Protein AF-A0A8J3BI71-F1 (afdb_monomer)

Organism: NCBI:txid53372

Nearest PDB structures (foldseek):
  8a3k-assembly1_UNK  TM=5.918E-01  e=2.196E-01  synthetic construct
  5vju-assembly1_A  TM=5.618E-01  e=2.127E+00  synthetic construct
  7jic-assembly1_B  TM=3.937E-01  e=1.730E+00  Homo sapiens

Secondary structure (DSSP, 8-state):
-HHHHHHHHHHHHHHHHHHHHHHHHHHHHHHGGGGSSSSPP---HHHHHHHHHHHHHHHHHHHHHHHHGGGTTT-HHHHHHHHHHHHHHHHHHHHHHHHH----HHHHHHHHHHHHHHHHHHHHHHHHHHHHHHSPPP--PPPPP-

pLDDT: mean 91.84, std 11.17, range [45.59, 98.69]

Mean predicted aligned error: 6.03 Å

Sequence (146 aa):
MGDRAGRRGLQVLVAVLACVPVGTGLLDVLGGVAVLPGPPPSTSPDLESNYRFFATVWCGVGLTLAWTVPRVERAGAVLRAIGGAIFVGGLVRLLAAALHGLPHPIFVTAAAVELAAPPLVVWWQAQVARATRAAPAMPIGGPGRP

Structure (mmCIF, N/CA/C/O backbone):
data_AF-A0A8J3BI71-F1
#
_entry.id   AF-A0A8J3BI71-F1
#
loop_
_atom_site.group_PDB
_atom_site.id
_atom_site.type_symbol
_atom_site.label_atom_id
_atom_site.label_alt_id
_atom_site.label_comp_id
_atom_site.label_asym_id
_atom_site.label_entity_id
_atom_site.label_seq_id
_atom_site.pdbx_PDB_ins_code
_atom_site.Cartn_x
_atom_site.Cartn_y
_atom_site.Cartn_z
_atom_site.occupancy
_atom_site.B_iso_or_equiv
_atom_site.auth_seq_id
_atom_site.auth_comp_id
_atom_site.auth_asym_id
_atom_site.auth_atom_id
_atom_site.pdbx_PDB_model_num
ATOM 1 N N . MET A 1 1 ? -25.573 -3.091 16.829 1.00 45.59 1 MET A N 1
ATOM 2 C CA . MET A 1 1 ? -25.138 -4.041 15.772 1.00 45.59 1 MET A CA 1
ATOM 3 C C . MET A 1 1 ? -24.206 -3.423 14.716 1.00 45.59 1 MET A C 1
ATOM 5 O O . MET A 1 1 ? -23.353 -4.153 14.227 1.00 45.59 1 MET A O 1
ATOM 9 N N . GLY A 1 2 ? -24.284 -2.116 14.407 1.00 60.47 2 GLY A N 1
ATOM 10 C CA . GLY A 1 2 ? -23.478 -1.474 13.346 1.00 60.47 2 GLY A CA 1
ATOM 11 C C . GLY A 1 2 ? -21.948 -1.449 13.528 1.00 60.47 2 GLY A C 1
ATOM 12 O O . GLY A 1 2 ? -21.230 -1.547 12.540 1.00 60.47 2 GLY A O 1
ATOM 13 N N . ASP A 1 3 ? -21.430 -1.410 14.763 1.00 71.31 3 ASP A N 1
ATOM 14 C CA . ASP A 1 3 ? -19.977 -1.326 15.028 1.00 71.31 3 ASP A CA 1
ATOM 15 C C . ASP A 1 3 ? -19.203 -2.592 14.596 1.00 71.31 3 ASP A C 1
ATOM 17 O O . ASP A 1 3 ? -18.174 -2.525 13.922 1.00 71.31 3 ASP A O 1
ATOM 21 N N . ARG A 1 4 ? -19.757 -3.783 14.869 1.00 79.44 4 ARG A N 1
ATOM 22 C CA . ARG A 1 4 ? -19.145 -5.062 14.458 1.00 79.44 4 ARG A CA 1
ATOM 23 C C . ARG A 1 4 ? -19.155 -5.269 12.944 1.00 79.44 4 ARG A C 1
ATOM 25 O O . ARG A 1 4 ? -18.181 -5.791 12.406 1.00 79.44 4 ARG A O 1
ATOM 32 N N . ALA A 1 5 ? -20.233 -4.872 12.267 1.00 84.56 5 ALA A N 1
ATOM 33 C CA . ALA A 1 5 ? -20.327 -4.958 10.811 1.00 84.56 5 ALA A CA 1
ATOM 34 C C . ALA A 1 5 ? -19.353 -3.979 10.134 1.00 84.56 5 ALA A C 1
ATOM 36 O O . ALA A 1 5 ? -18.619 -4.381 9.233 1.00 84.56 5 ALA A O 1
ATOM 37 N N . GLY A 1 6 ? -19.268 -2.738 10.630 1.00 90.62 6 GLY A N 1
ATOM 38 C CA . GLY A 1 6 ? -18.322 -1.733 10.138 1.00 90.62 6 GLY A CA 1
ATOM 39 C C . GLY A 1 6 ? -16.862 -2.150 10.320 1.00 90.62 6 GLY A C 1
ATOM 40 O O . GLY A 1 6 ? -16.069 -2.023 9.389 1.00 90.62 6 GLY A O 1
ATOM 41 N N . ARG A 1 7 ? -16.517 -2.731 11.477 1.00 94.12 7 ARG A N 1
ATOM 42 C CA . ARG A 1 7 ? -15.185 -3.302 11.716 1.00 94.12 7 ARG A CA 1
ATOM 43 C C . ARG A 1 7 ? -14.867 -4.431 10.737 1.00 94.12 7 ARG A C 1
ATOM 45 O O . ARG A 1 7 ? -13.813 -4.391 10.115 1.00 94.12 7 ARG A O 1
ATOM 52 N N . ARG A 1 8 ? -15.763 -5.412 10.567 1.00 95.62 8 ARG A N 1
ATOM 53 C CA . ARG A 1 8 ? -15.546 -6.533 9.630 1.00 95.62 8 ARG A CA 1
ATOM 54 C C . ARG A 1 8 ? -15.380 -6.053 8.188 1.00 95.62 8 ARG A C 1
ATOM 56 O O . ARG A 1 8 ? -14.488 -6.537 7.504 1.00 95.62 8 ARG A O 1
ATOM 63 N N . GLY A 1 9 ? -16.184 -5.082 7.752 1.00 97.06 9 GLY A N 1
ATOM 64 C CA . GLY A 1 9 ? -16.047 -4.476 6.424 1.00 97.06 9 GLY A CA 1
ATOM 65 C C . GLY A 1 9 ? -14.665 -3.855 6.211 1.00 97.06 9 GLY A C 1
ATOM 66 O O . GLY A 1 9 ? -14.006 -4.149 5.217 1.00 97.06 9 GLY A O 1
ATOM 67 N N . LEU A 1 10 ? -14.178 -3.085 7.188 1.00 96.81 10 LEU A N 1
ATOM 68 C CA . LEU A 1 10 ? -12.837 -2.506 7.138 1.00 96.81 10 LEU A CA 1
ATOM 69 C C . LEU A 1 10 ? -11.733 -3.578 7.145 1.00 96.81 10 LEU A C 1
ATOM 71 O O . LEU A 1 10 ? -10.753 -3.446 6.420 1.00 96.81 10 LEU A O 1
ATOM 75 N N . GLN A 1 11 ? -11.886 -4.647 7.930 1.00 98.00 11 GLN A N 1
ATOM 76 C CA . GLN A 1 11 ? -10.938 -5.768 7.947 1.00 98.00 11 GLN A CA 1
ATOM 77 C C . GLN A 1 11 ? -10.831 -6.444 6.580 1.00 98.00 11 GLN A C 1
ATOM 79 O O . GLN A 1 11 ? -9.721 -6.683 6.113 1.00 98.00 11 GLN A O 1
ATOM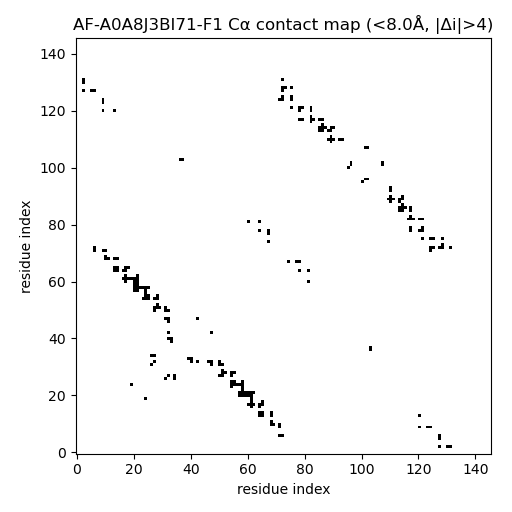 84 N N . VAL A 1 12 ? -11.970 -6.713 5.935 1.00 98.12 12 VAL A N 1
ATOM 85 C CA . VAL A 1 12 ? -12.014 -7.290 4.585 1.00 98.12 12 VAL A CA 1
ATOM 86 C C . VAL A 1 12 ? -11.363 -6.345 3.581 1.00 98.12 12 VAL A C 1
ATOM 88 O O . VAL A 1 12 ? -10.511 -6.781 2.815 1.00 98.12 12 VAL A O 1
ATOM 91 N N . LEU A 1 13 ? -11.698 -5.051 3.621 1.00 97.44 13 LEU A N 1
ATOM 92 C CA . LEU A 1 13 ? -11.099 -4.058 2.732 1.00 97.44 13 LEU A CA 1
ATOM 93 C C . LEU A 1 13 ? -9.572 -4.013 2.880 1.00 97.44 13 LEU A C 1
ATOM 95 O O . LEU A 1 13 ? -8.861 -4.111 1.885 1.00 97.44 13 LEU A O 1
ATOM 99 N N . VAL A 1 14 ? -9.058 -3.901 4.109 1.00 98.06 14 VAL A N 1
ATOM 100 C CA . VAL A 1 14 ? -7.609 -3.863 4.364 1.00 98.06 14 VAL A CA 1
ATOM 101 C C . VAL A 1 14 ? -6.942 -5.178 3.959 1.00 98.06 14 VAL A C 1
ATOM 103 O O . VAL A 1 14 ? -5.849 -5.140 3.405 1.00 98.06 14 VAL A O 1
ATOM 106 N N . ALA A 1 15 ? -7.587 -6.329 4.174 1.00 98.31 15 ALA A N 1
ATOM 107 C CA . ALA A 1 15 ? -7.060 -7.623 3.745 1.00 98.31 15 ALA A CA 1
ATOM 108 C C . ALA A 1 15 ? -6.941 -7.716 2.215 1.00 98.31 15 ALA A C 1
ATOM 110 O O . ALA A 1 15 ? -5.888 -8.093 1.710 1.00 98.31 15 ALA A O 1
ATOM 111 N N . VAL A 1 16 ? -7.978 -7.306 1.477 1.00 98.19 16 VAL A N 1
ATOM 112 C CA . VAL A 1 16 ? -7.958 -7.268 0.005 1.00 98.19 16 VAL A CA 1
ATOM 113 C C . VAL A 1 16 ? -6.887 -6.302 -0.498 1.00 98.19 16 VAL A C 1
ATOM 115 O O . VAL A 1 16 ? -6.094 -6.655 -1.368 1.00 98.19 16 VAL A O 1
ATOM 118 N N . LEU A 1 17 ? -6.815 -5.100 0.081 1.00 97.44 17 LEU A N 1
ATOM 119 C CA . LEU A 1 17 ? -5.799 -4.113 -0.280 1.00 97.44 17 LEU A CA 1
ATOM 120 C C . LEU A 1 17 ? -4.383 -4.576 0.066 1.00 97.44 17 LEU A C 1
ATOM 122 O O . LEU A 1 17 ? -3.461 -4.184 -0.632 1.00 97.44 17 LEU A O 1
ATOM 126 N N . ALA A 1 18 ? -4.196 -5.402 1.097 1.00 98.19 18 ALA A N 1
ATOM 127 C CA . ALA A 1 18 ? -2.901 -5.979 1.450 1.00 98.19 18 ALA A CA 1
ATOM 128 C C . ALA A 1 18 ? -2.435 -7.043 0.443 1.00 98.19 18 ALA A C 1
ATOM 130 O O . ALA A 1 18 ? -1.235 -7.169 0.203 1.00 98.19 18 ALA A O 1
ATOM 131 N N . CYS A 1 19 ? -3.359 -7.782 -0.181 1.00 98.31 19 CYS A N 1
ATOM 132 C CA . CYS A 1 19 ? -3.014 -8.787 -1.189 1.00 98.31 19 CYS A CA 1
ATOM 133 C C . CYS A 1 19 ? -2.310 -8.187 -2.410 1.00 98.31 19 CYS A C 1
ATOM 135 O O . CYS A 1 19 ? -1.457 -8.852 -2.987 1.00 98.31 19 CYS A O 1
ATOM 137 N N . VAL A 1 20 ? -2.631 -6.944 -2.786 1.00 96.62 20 VAL A N 1
ATOM 138 C CA . VAL A 1 20 ? -2.012 -6.264 -3.935 1.00 96.62 20 VAL A CA 1
ATOM 139 C C . VAL A 1 20 ? -0.493 -6.106 -3.743 1.00 96.62 20 VAL A C 1
ATOM 141 O O . VAL A 1 20 ? 0.245 -6.734 -4.496 1.00 96.62 20 VAL A O 1
ATOM 144 N N . PRO A 1 21 ? 0.011 -5.368 -2.733 1.00 97.81 21 PRO A N 1
ATOM 145 C CA . PRO A 1 21 ? 1.440 -5.225 -2.487 1.00 97.81 21 PRO A CA 1
ATOM 146 C C . PRO A 1 21 ? 2.160 -6.532 -2.161 1.00 97.81 21 PRO A C 1
ATOM 148 O O . PRO A 1 21 ? 3.302 -6.697 -2.580 1.00 97.81 21 PRO A O 1
ATOM 151 N N . VAL A 1 22 ? 1.516 -7.479 -1.467 1.00 98.56 22 VAL A N 1
ATOM 152 C CA . VAL A 1 22 ? 2.119 -8.805 -1.237 1.00 98.56 22 VAL A CA 1
ATOM 153 C C . VAL A 1 22 ? 2.305 -9.547 -2.558 1.00 98.56 22 VAL A C 1
ATOM 155 O O . VAL A 1 22 ? 3.396 -10.031 -2.841 1.00 98.56 22 VAL A O 1
ATOM 158 N N . GLY A 1 23 ? 1.253 -9.628 -3.373 1.00 98.00 23 GLY A N 1
ATOM 159 C CA . GLY A 1 23 ? 1.268 -10.371 -4.628 1.00 98.00 23 GLY A CA 1
ATOM 160 C C . GLY A 1 23 ? 2.204 -9.748 -5.656 1.00 98.00 23 GLY A C 1
ATOM 161 O O . GLY A 1 23 ? 3.085 -10.433 -6.168 1.00 98.00 23 GLY A O 1
ATOM 162 N N . THR A 1 24 ? 2.056 -8.447 -5.928 1.00 96.44 24 THR A N 1
ATOM 163 C CA . THR A 1 24 ? 2.911 -7.760 -6.906 1.00 96.44 24 THR A CA 1
ATOM 164 C C . THR A 1 24 ? 4.340 -7.635 -6.396 1.00 96.44 24 THR A C 1
ATOM 166 O O . THR A 1 24 ? 5.269 -7.859 -7.153 1.00 96.44 24 THR A O 1
ATOM 169 N N . GLY A 1 25 ? 4.545 -7.350 -5.105 1.00 97.62 25 GLY A N 1
ATOM 170 C CA . GLY A 1 25 ? 5.885 -7.289 -4.524 1.00 97.62 25 GLY A CA 1
ATOM 171 C C . GLY A 1 25 ? 6.608 -8.631 -4.602 1.00 97.62 25 GLY A C 1
ATOM 172 O O . GLY A 1 25 ? 7.770 -8.668 -4.983 1.00 97.62 25 GLY A O 1
ATOM 173 N N . LEU A 1 26 ? 5.932 -9.747 -4.311 1.00 98.25 26 LEU A N 1
ATOM 174 C CA . LEU A 1 26 ? 6.533 -11.076 -4.450 1.00 98.25 26 LEU A CA 1
ATOM 175 C C . LEU A 1 26 ? 6.835 -11.423 -5.915 1.00 98.25 26 LEU A C 1
ATOM 177 O O . LEU A 1 26 ? 7.904 -11.960 -6.202 1.00 98.25 26 LEU A O 1
ATOM 181 N N . LEU A 1 27 ? 5.922 -11.096 -6.835 1.00 97.44 27 LEU A N 1
ATOM 182 C CA . LEU A 1 27 ? 6.133 -11.270 -8.273 1.00 97.44 27 LEU A CA 1
ATOM 183 C C . LEU A 1 27 ? 7.373 -10.496 -8.746 1.00 97.44 27 LEU A C 1
ATOM 185 O O . LEU A 1 27 ? 8.237 -11.076 -9.396 1.00 97.44 27 LEU A O 1
ATOM 189 N N . ASP A 1 28 ? 7.499 -9.232 -8.351 1.00 96.56 28 ASP A N 1
ATOM 190 C CA . ASP A 1 28 ? 8.614 -8.352 -8.706 1.00 96.56 28 ASP A CA 1
ATOM 191 C C . ASP A 1 28 ? 9.937 -8.799 -8.057 1.00 96.56 28 ASP A C 1
ATOM 193 O O . ASP A 1 28 ? 10.993 -8.759 -8.688 1.00 96.56 28 ASP A O 1
ATOM 197 N N . VAL A 1 29 ? 9.895 -9.294 -6.813 1.00 97.69 29 VAL A N 1
ATOM 198 C CA . VAL A 1 29 ? 11.070 -9.847 -6.117 1.00 97.69 29 VAL A CA 1
ATOM 199 C C . VAL A 1 29 ? 11.613 -11.077 -6.827 1.00 97.69 29 VAL A C 1
ATOM 201 O O . VAL A 1 29 ? 12.831 -11.228 -6.898 1.00 97.69 29 VAL A O 1
ATOM 204 N N . LEU A 1 30 ? 10.747 -11.962 -7.327 1.00 97.56 30 LEU A N 1
ATOM 205 C CA . LEU A 1 30 ? 11.157 -13.194 -8.003 1.00 97.56 30 LEU A CA 1
ATOM 206 C C . LEU A 1 30 ? 11.515 -12.934 -9.471 1.00 97.56 30 LEU A C 1
ATOM 208 O O . LEU A 1 30 ? 12.550 -13.399 -9.950 1.00 97.56 30 LEU A O 1
ATOM 212 N N . GLY A 1 31 ? 10.694 -12.147 -10.162 1.00 94.56 31 GLY A N 1
ATOM 213 C CA . GLY A 1 31 ? 10.794 -11.882 -11.593 1.00 94.56 31 GLY A CA 1
ATOM 214 C C . GLY A 1 31 ? 11.785 -10.788 -11.991 1.00 94.56 31 GLY A C 1
ATOM 215 O O . GLY A 1 31 ? 12.276 -10.814 -13.116 1.00 94.56 31 GLY A O 1
ATOM 216 N N . GLY A 1 32 ? 12.132 -9.865 -11.089 1.00 93.94 32 GLY A N 1
ATOM 217 C CA . GLY A 1 32 ? 12.999 -8.727 -11.411 1.00 93.94 32 GLY A CA 1
ATOM 218 C C . GLY A 1 32 ? 12.365 -7.780 -12.424 1.00 93.94 32 GLY A C 1
ATOM 219 O O . GLY A 1 32 ? 11.147 -7.743 -12.573 1.00 93.94 32 GLY A O 1
ATOM 220 N N . VAL A 1 33 ? 13.172 -7.021 -13.165 1.00 93.31 33 VAL A N 1
ATOM 221 C CA . VAL A 1 33 ? 12.616 -6.039 -14.115 1.00 93.31 33 VAL A CA 1
ATOM 222 C C . VAL A 1 33 ? 11.894 -6.696 -15.290 1.00 93.31 33 VAL A C 1
ATOM 224 O O . VAL A 1 33 ? 11.118 -6.039 -15.977 1.00 93.31 33 VAL A O 1
ATOM 227 N N . ALA A 1 34 ? 12.114 -7.994 -15.517 1.00 91.50 34 ALA A N 1
ATOM 228 C CA . ALA A 1 34 ? 11.509 -8.746 -16.611 1.00 91.50 34 ALA A CA 1
ATOM 229 C C . ALA A 1 34 ? 9.981 -8.886 -16.496 1.00 91.50 34 ALA A C 1
ATOM 231 O O . ALA A 1 34 ? 9.328 -9.154 -17.501 1.00 91.50 34 ALA A O 1
ATOM 232 N N . VAL A 1 35 ? 9.402 -8.711 -15.300 1.00 92.00 35 VAL A N 1
ATOM 233 C CA . VAL A 1 35 ? 7.937 -8.727 -15.119 1.00 92.00 35 VAL A CA 1
ATOM 234 C C . VAL A 1 35 ? 7.280 -7.370 -15.371 1.00 92.00 35 VAL A C 1
ATOM 236 O O . VAL A 1 35 ? 6.050 -7.292 -15.414 1.00 92.00 35 VAL A O 1
ATOM 239 N N . LEU A 1 36 ? 8.066 -6.301 -15.557 1.00 90.81 36 LEU A N 1
ATOM 240 C CA . LEU A 1 36 ? 7.513 -4.992 -15.883 1.00 90.81 36 LEU A CA 1
ATOM 241 C C . LEU A 1 36 ? 6.797 -5.043 -17.242 1.00 90.81 36 LEU A C 1
ATOM 243 O O . LEU A 1 36 ? 7.334 -5.576 -18.213 1.00 90.81 36 LEU A O 1
ATOM 247 N N . PRO A 1 37 ? 5.588 -4.469 -17.344 1.00 88.50 37 PRO A N 1
ATOM 248 C CA . PRO A 1 37 ? 4.860 -4.433 -18.600 1.00 88.50 37 PRO A CA 1
ATOM 249 C C . PRO A 1 37 ? 5.491 -3.430 -19.571 1.00 88.50 37 PRO A C 1
ATOM 251 O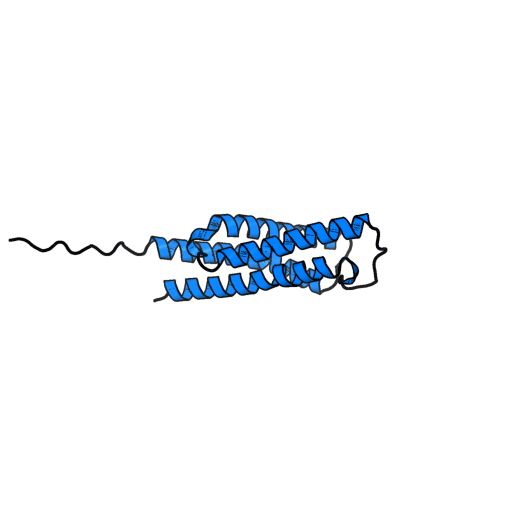 O . PRO A 1 37 ? 5.854 -2.317 -19.187 1.00 88.50 37 PRO A O 1
ATOM 254 N N . GLY A 1 38 ? 5.526 -3.794 -20.851 1.00 82.38 38 GLY A N 1
ATOM 255 C CA . GLY A 1 38 ? 6.052 -2.955 -21.928 1.00 82.38 38 GLY A CA 1
ATOM 256 C C . GLY A 1 38 ? 7.301 -3.547 -22.587 1.00 82.38 38 GLY A C 1
ATOM 257 O O . GLY A 1 38 ? 7.611 -4.721 -22.381 1.00 82.38 38 GLY A O 1
ATOM 258 N N . PRO A 1 39 ? 7.992 -2.765 -23.434 1.00 75.69 39 PRO A N 1
ATOM 259 C CA . PRO A 1 39 ? 9.225 -3.201 -24.079 1.00 75.69 39 PRO A CA 1
ATOM 260 C C . PRO A 1 39 ? 10.296 -3.556 -23.035 1.00 75.69 39 PRO A C 1
ATOM 262 O O . PRO A 1 39 ? 10.413 -2.841 -22.037 1.00 75.69 39 PRO A O 1
ATOM 265 N N . PRO A 1 40 ? 11.094 -4.616 -23.257 1.00 67.19 40 PRO A N 1
ATOM 266 C CA . PRO A 1 40 ? 12.092 -5.054 -22.292 1.00 67.19 40 PRO A CA 1
ATOM 267 C C . PRO A 1 40 ? 13.128 -3.942 -22.058 1.00 67.19 40 PRO A C 1
ATOM 269 O O . PRO A 1 40 ? 13.744 -3.473 -23.021 1.00 67.19 40 PRO A O 1
ATOM 272 N N . PRO A 1 41 ? 13.330 -3.495 -20.806 1.00 67.94 41 PRO A N 1
ATOM 273 C CA . PRO A 1 41 ? 14.310 -2.463 -20.513 1.00 67.94 41 PRO A CA 1
ATOM 274 C C . PRO A 1 41 ? 15.735 -3.005 -20.681 1.00 67.94 41 PRO A C 1
ATOM 276 O O . PRO A 1 41 ? 16.005 -4.191 -20.471 1.00 67.94 41 PRO A O 1
ATOM 279 N N . SER A 1 42 ? 16.684 -2.119 -20.998 1.00 72.38 42 SER A N 1
ATOM 280 C CA . SER A 1 42 ? 18.107 -2.435 -20.868 1.00 72.38 42 SER A CA 1
ATOM 281 C C . SER A 1 42 ? 18.394 -2.780 -19.405 1.00 72.38 42 SER A C 1
ATOM 283 O O . SER A 1 42 ? 18.322 -1.917 -18.530 1.00 72.38 42 SER A O 1
ATOM 285 N N . THR A 1 43 ? 18.659 -4.053 -19.131 1.00 78.94 43 THR A N 1
ATOM 286 C CA . THR A 1 43 ? 18.786 -4.557 -17.763 1.00 78.94 43 THR A CA 1
ATOM 287 C C . THR A 1 43 ? 20.238 -4.424 -17.312 1.00 78.94 43 THR A C 1
ATOM 289 O O . THR A 1 43 ? 21.117 -5.081 -17.866 1.00 78.94 43 THR A O 1
ATOM 292 N N . SER A 1 44 ? 20.504 -3.561 -16.328 1.00 91.69 44 SER A N 1
ATOM 293 C CA . SER A 1 44 ? 21.803 -3.489 -15.648 1.00 91.69 44 SER A CA 1
ATOM 294 C C . SER A 1 44 ? 21.735 -4.191 -14.284 1.00 91.69 44 SER A C 1
ATOM 296 O O . SER A 1 44 ? 20.661 -4.219 -13.673 1.00 91.69 44 SER A O 1
ATOM 298 N N . PRO A 1 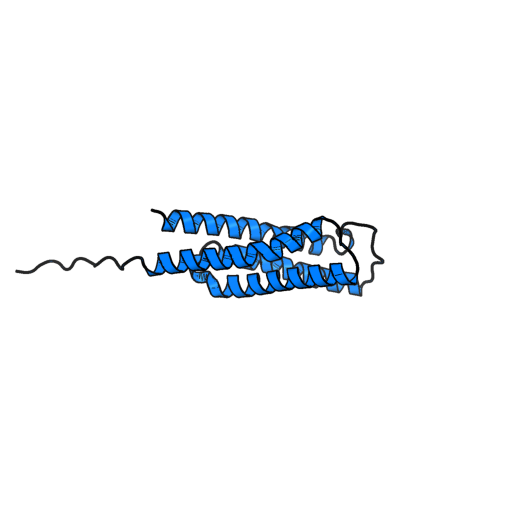45 ? 22.857 -4.728 -13.764 1.00 94.25 45 PRO A N 1
ATOM 299 C CA . PRO A 1 45 ? 22.896 -5.305 -12.417 1.00 94.25 45 PRO A CA 1
ATOM 300 C C . PRO A 1 45 ? 22.435 -4.330 -11.322 1.00 94.25 45 PRO A C 1
ATOM 302 O O . PRO A 1 45 ? 21.759 -4.738 -10.378 1.00 94.25 45 PRO A O 1
ATOM 305 N N . ASP A 1 46 ? 22.740 -3.038 -11.475 1.00 95.38 46 ASP A N 1
ATOM 306 C CA . ASP A 1 46 ? 22.337 -1.996 -10.523 1.00 95.38 46 ASP A CA 1
ATOM 307 C C . ASP A 1 46 ? 20.820 -1.784 -10.513 1.00 95.38 46 ASP A C 1
ATOM 309 O O . ASP A 1 46 ? 20.213 -1.679 -9.445 1.00 95.38 46 ASP A O 1
ATOM 313 N N . LEU A 1 47 ? 20.192 -1.766 -11.695 1.00 93.62 47 LEU A N 1
ATOM 314 C CA . LEU A 1 47 ? 18.743 -1.633 -11.826 1.00 93.62 47 LEU A CA 1
ATOM 315 C C . LEU A 1 47 ? 18.023 -2.857 -11.248 1.00 93.62 47 LEU A C 1
ATOM 317 O O . LEU A 1 47 ? 17.062 -2.691 -10.502 1.00 93.62 47 LEU A O 1
ATOM 321 N N . GLU A 1 48 ? 18.500 -4.069 -11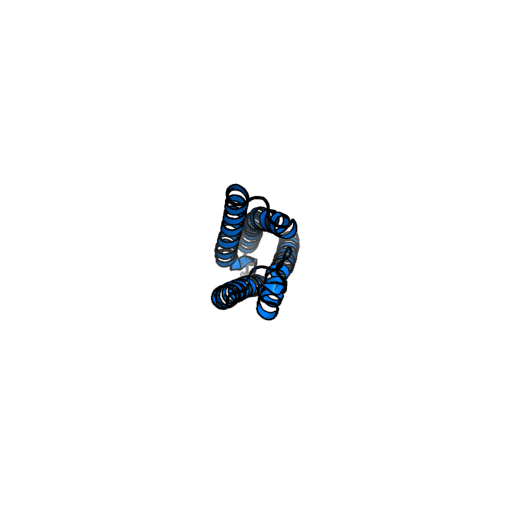.546 1.00 94.56 48 GLU A N 1
ATOM 322 C CA . GLU A 1 48 ? 17.956 -5.314 -10.984 1.00 94.56 48 GLU A CA 1
ATOM 323 C C . GLU A 1 48 ? 18.015 -5.320 -9.454 1.00 94.56 48 GLU A C 1
ATOM 325 O O . GLU A 1 48 ? 17.013 -5.592 -8.788 1.00 94.56 48 GLU A O 1
ATOM 330 N N . SER A 1 49 ? 19.175 -4.970 -8.894 1.00 95.88 49 SER A N 1
ATOM 331 C CA . SER A 1 49 ? 19.377 -4.898 -7.446 1.00 95.88 49 SER A CA 1
ATOM 332 C C . SER A 1 49 ? 18.438 -3.875 -6.798 1.00 95.88 49 SER A C 1
ATOM 334 O O . SER A 1 49 ? 17.709 -4.194 -5.853 1.00 95.88 49 SER A O 1
ATOM 336 N N . ASN A 1 50 ? 18.389 -2.655 -7.342 1.00 96.31 50 ASN A N 1
ATOM 337 C CA . ASN A 1 50 ? 17.562 -1.579 -6.806 1.00 96.31 50 ASN A CA 1
ATOM 338 C C . ASN A 1 50 ? 16.059 -1.887 -6.912 1.00 96.31 50 ASN A C 1
ATOM 340 O O . ASN A 1 50 ? 15.319 -1.707 -5.943 1.00 96.31 50 ASN A O 1
ATOM 344 N N . TYR A 1 51 ? 15.616 -2.415 -8.054 1.00 95.69 51 TYR A N 1
ATOM 345 C CA . TYR A 1 51 ? 14.223 -2.788 -8.279 1.00 95.69 51 TYR A CA 1
ATOM 346 C C . TYR A 1 51 ? 13.763 -3.874 -7.300 1.00 95.69 51 TYR A C 1
ATOM 348 O O . TYR A 1 51 ? 12.739 -3.709 -6.635 1.00 95.69 51 TYR A O 1
ATOM 356 N N . ARG A 1 52 ? 14.546 -4.948 -7.126 1.00 97.50 52 ARG A N 1
ATOM 357 C CA . ARG A 1 52 ? 14.205 -6.041 -6.196 1.00 97.50 52 ARG A CA 1
ATOM 358 C C . ARG A 1 52 ? 14.214 -5.598 -4.735 1.00 97.50 52 ARG A C 1
ATOM 360 O O . ARG A 1 52 ? 13.395 -6.076 -3.945 1.00 97.50 52 ARG A O 1
ATOM 367 N N . PHE A 1 53 ? 15.088 -4.662 -4.367 1.00 98.25 53 PHE A N 1
ATOM 368 C CA . PHE A 1 53 ? 15.059 -4.051 -3.040 1.00 98.25 53 PHE A CA 1
ATOM 369 C C . PHE A 1 53 ? 13.723 -3.335 -2.790 1.00 98.25 53 PHE A C 1
ATOM 371 O O . PHE A 1 53 ? 13.038 -3.636 -1.810 1.00 98.25 53 PHE A O 1
ATOM 378 N N . PHE A 1 54 ? 13.296 -2.450 -3.697 1.00 97.44 54 PHE A N 1
ATOM 379 C CA . PHE A 1 54 ? 12.021 -1.744 -3.546 1.00 97.44 54 PHE A CA 1
ATOM 380 C C . PHE A 1 54 ? 10.806 -2.671 -3.648 1.00 97.44 54 PHE A C 1
ATOM 382 O O . PHE A 1 54 ? 9.846 -2.484 -2.902 1.00 97.44 54 PHE A O 1
ATOM 389 N N . ALA A 1 55 ? 10.863 -3.710 -4.482 1.00 97.94 55 ALA A N 1
ATOM 390 C CA . ALA A 1 55 ? 9.844 -4.755 -4.534 1.00 97.94 55 ALA A CA 1
ATOM 391 C C . ALA A 1 55 ? 9.701 -5.487 -3.188 1.00 97.94 55 ALA A C 1
ATOM 393 O O . ALA A 1 55 ? 8.587 -5.737 -2.721 1.00 97.94 55 ALA A O 1
ATOM 394 N N . THR A 1 56 ? 10.821 -5.759 -2.510 1.00 98.50 56 THR A N 1
ATOM 395 C CA . THR A 1 56 ? 10.826 -6.358 -1.167 1.00 98.50 56 THR A CA 1
ATOM 396 C C . THR A 1 56 ? 10.192 -5.418 -0.142 1.00 98.50 56 THR A C 1
ATOM 398 O O . THR A 1 56 ? 9.353 -5.846 0.653 1.00 98.50 56 THR A O 1
ATOM 401 N N . VAL A 1 57 ? 10.534 -4.124 -0.180 1.00 98.44 57 VAL A N 1
ATOM 402 C CA . VAL A 1 57 ? 9.914 -3.101 0.681 1.00 98.44 57 VAL A CA 1
ATOM 403 C C . VAL A 1 57 ? 8.405 -3.016 0.430 1.00 98.44 57 VAL A C 1
ATOM 405 O O . VAL A 1 57 ? 7.626 -2.996 1.383 1.00 98.44 57 VAL A O 1
ATOM 408 N N . TRP A 1 58 ? 7.979 -3.032 -0.834 1.00 97.94 58 TRP A N 1
ATOM 409 C CA . TRP A 1 58 ? 6.570 -3.023 -1.228 1.00 97.94 58 TRP A CA 1
ATOM 410 C C . TRP A 1 58 ? 5.817 -4.259 -0.722 1.00 97.94 58 TRP A C 1
ATOM 412 O O . TRP A 1 58 ? 4.750 -4.131 -0.120 1.00 97.94 58 TRP A O 1
ATOM 422 N N . CYS A 1 59 ? 6.408 -5.448 -0.845 1.00 98.56 59 CYS A N 1
ATOM 423 C CA . CYS A 1 59 ? 5.859 -6.667 -0.251 1.00 98.56 59 CYS A CA 1
ATOM 424 C C . CYS A 1 59 ? 5.720 -6.534 1.277 1.00 98.56 59 CYS A C 1
ATOM 426 O O . CYS A 1 59 ? 4.668 -6.840 1.845 1.00 98.56 59 CYS A O 1
ATOM 428 N N . GLY A 1 60 ? 6.741 -5.984 1.943 1.00 98.56 60 GLY A N 1
ATOM 429 C CA . GLY A 1 60 ? 6.728 -5.695 3.378 1.00 98.56 60 GLY A CA 1
ATOM 430 C C . GLY A 1 60 ? 5.605 -4.740 3.800 1.00 98.56 60 GLY A C 1
ATOM 431 O O . GLY A 1 60 ? 4.970 -4.956 4.837 1.00 98.56 60 GLY A O 1
ATOM 432 N N . VAL A 1 61 ? 5.290 -3.727 2.985 1.00 98.31 61 VAL A N 1
ATOM 433 C CA . VAL A 1 61 ? 4.120 -2.855 3.189 1.00 98.31 61 VAL A CA 1
ATOM 434 C C . VAL A 1 61 ? 2.832 -3.679 3.207 1.00 98.31 61 VAL A C 1
ATOM 436 O O . VAL A 1 61 ? 2.027 -3.540 4.131 1.00 98.31 61 VAL A O 1
ATOM 439 N N . GLY A 1 62 ? 2.661 -4.584 2.244 1.00 98.31 62 GLY A N 1
ATOM 440 C CA . GLY A 1 62 ? 1.505 -5.475 2.189 1.00 98.31 62 GLY A CA 1
ATOM 441 C C . GLY A 1 62 ? 1.392 -6.406 3.391 1.00 98.31 62 GLY A C 1
ATOM 442 O O . GLY A 1 62 ? 0.328 -6.500 4.004 1.00 98.31 62 GLY A O 1
ATOM 443 N N . LEU A 1 63 ? 2.499 -7.024 3.803 1.00 98.69 63 LEU A N 1
ATOM 444 C CA . LEU A 1 63 ? 2.540 -7.854 5.010 1.00 98.69 63 LEU A CA 1
ATOM 445 C C . LEU A 1 63 ? 2.205 -7.044 6.267 1.00 98.69 63 LEU A C 1
ATOM 447 O O . LEU A 1 63 ? 1.478 -7.521 7.141 1.00 98.69 63 LEU A O 1
ATOM 451 N N . THR A 1 64 ? 2.670 -5.796 6.345 1.00 98.56 64 THR A N 1
ATOM 452 C CA . THR A 1 64 ? 2.352 -4.912 7.469 1.00 98.56 64 THR A CA 1
ATOM 453 C C . THR A 1 64 ? 0.866 -4.561 7.487 1.00 98.56 64 THR A C 1
ATOM 455 O O . THR A 1 64 ? 0.251 -4.611 8.552 1.00 98.56 64 THR A O 1
ATOM 458 N N . LEU A 1 65 ? 0.249 -4.287 6.330 1.00 98.38 65 LEU A N 1
ATOM 459 C CA . LEU A 1 65 ? -1.201 -4.092 6.226 1.00 98.38 65 LEU A CA 1
ATOM 460 C C . LEU A 1 65 ? -1.966 -5.343 6.669 1.00 98.38 65 LEU A C 1
ATOM 462 O O . LEU A 1 65 ? -2.839 -5.237 7.533 1.00 98.38 65 LEU A O 1
ATOM 466 N N . ALA A 1 66 ? -1.598 -6.524 6.165 1.00 98.50 66 ALA A N 1
ATOM 467 C CA . ALA A 1 66 ? -2.206 -7.797 6.555 1.00 98.50 66 ALA A CA 1
ATOM 468 C C . ALA A 1 66 ? -2.103 -8.034 8.070 1.00 98.50 66 ALA A C 1
ATOM 470 O O . ALA A 1 66 ? -3.078 -8.411 8.724 1.00 98.50 66 ALA A O 1
ATOM 471 N N . TRP A 1 67 ? -0.951 -7.713 8.661 1.00 98.50 67 TRP A N 1
ATOM 472 C CA . TRP A 1 67 ? -0.737 -7.789 10.101 1.00 98.50 67 TRP A CA 1
ATOM 473 C C . TRP A 1 67 ? -1.679 -6.866 10.884 1.00 98.50 67 TRP A C 1
ATOM 475 O O . TRP A 1 67 ? -2.046 -7.210 12.005 1.00 98.50 67 TRP A O 1
ATOM 485 N N . THR A 1 68 ? -2.107 -5.719 10.339 1.00 98.25 68 THR A N 1
ATOM 486 C CA . THR A 1 68 ? -3.058 -4.821 11.026 1.00 98.25 68 THR A CA 1
ATOM 487 C C . THR A 1 68 ? -4.500 -5.329 11.050 1.00 98.25 68 THR A C 1
ATOM 489 O O . THR A 1 68 ? -5.236 -4.958 11.966 1.00 98.25 68 THR A O 1
ATOM 492 N N . VAL A 1 69 ? -4.899 -6.196 10.113 1.00 98.06 69 VAL A N 1
ATOM 493 C CA . VAL A 1 69 ? -6.285 -6.671 9.925 1.00 98.06 69 VAL A CA 1
ATOM 494 C C . VAL A 1 69 ? -6.966 -7.129 11.229 1.00 98.06 69 VAL A C 1
ATOM 496 O O . VAL A 1 69 ? -8.030 -6.597 11.558 1.00 98.06 69 VAL A O 1
ATOM 499 N N . PRO A 1 70 ? -6.405 -8.041 12.050 1.00 97.00 70 PRO A N 1
ATOM 500 C CA . PRO A 1 70 ? -7.092 -8.507 13.261 1.00 97.00 70 PRO A CA 1
ATOM 501 C C . PRO A 1 70 ? -7.330 -7.406 14.311 1.00 97.00 70 PRO A C 1
ATOM 503 O O . PRO A 1 70 ? -8.238 -7.537 15.134 1.00 97.00 70 PRO A O 1
ATOM 506 N N . ARG A 1 71 ? -6.556 -6.311 14.271 1.00 95.50 71 ARG A N 1
ATOM 507 C CA . ARG A 1 71 ? -6.579 -5.209 15.252 1.00 95.50 71 ARG A CA 1
ATOM 508 C C . ARG A 1 71 ? -6.772 -3.832 14.610 1.00 95.50 71 ARG A C 1
ATOM 510 O O . ARG A 1 71 ? -6.244 -2.831 15.103 1.00 95.50 71 ARG A O 1
ATOM 517 N N . VAL A 1 72 ? -7.504 -3.779 13.500 1.00 95.88 72 VAL A N 1
ATOM 518 C CA . VAL A 1 72 ? -7.632 -2.592 12.641 1.00 95.88 72 VAL A CA 1
ATOM 519 C C . VAL A 1 72 ? -8.125 -1.349 13.402 1.00 95.88 72 VAL A C 1
ATOM 521 O O . VAL A 1 72 ? -7.685 -0.228 13.152 1.00 95.88 72 VAL A O 1
ATOM 524 N N . GLU A 1 73 ? -8.955 -1.543 14.425 1.00 94.81 73 GLU A N 1
ATOM 525 C CA . GLU A 1 73 ? -9.468 -0.496 15.310 1.00 94.81 73 GLU A CA 1
ATOM 526 C C . GLU A 1 73 ? -8.375 0.201 16.147 1.00 94.81 73 GLU A C 1
ATOM 528 O O . GLU A 1 73 ? -8.514 1.374 16.494 1.00 94.81 73 GLU A O 1
ATOM 533 N N . ARG A 1 74 ? -7.257 -0.484 16.426 1.00 95.75 74 ARG A N 1
ATOM 534 C CA . ARG A 1 74 ? -6.099 0.044 17.176 1.00 95.75 74 ARG A CA 1
ATOM 535 C C . ARG A 1 74 ? -4.919 0.411 16.275 1.00 95.75 74 ARG A C 1
ATOM 537 O O . ARG A 1 74 ? -3.998 1.085 16.722 1.00 95.75 74 ARG A O 1
ATOM 544 N N . ALA A 1 75 ? -4.943 0.014 15.005 1.00 96.62 75 ALA A N 1
ATOM 545 C CA . ALA A 1 75 ? -3.824 0.170 14.076 1.00 96.62 75 ALA A CA 1
ATOM 546 C C . ALA A 1 75 ? -3.745 1.548 13.385 1.00 96.62 75 ALA A C 1
ATOM 548 O O . ALA A 1 75 ? -3.023 1.703 12.402 1.00 96.62 75 ALA A O 1
ATOM 549 N N . GLY A 1 76 ? -4.465 2.562 13.877 1.00 96.81 76 GLY A N 1
ATOM 550 C CA . GLY A 1 76 ? -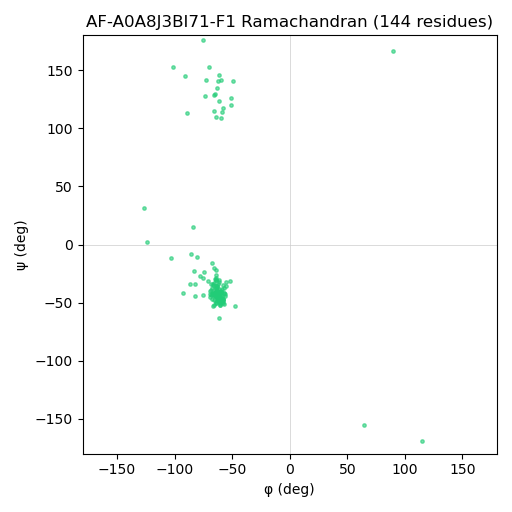4.608 3.848 13.185 1.00 96.81 76 GLY A CA 1
ATOM 551 C C . GLY A 1 76 ? -3.291 4.575 12.889 1.00 96.81 76 GLY A C 1
ATOM 552 O O . GLY A 1 76 ? -3.178 5.206 11.845 1.00 96.81 76 GLY A O 1
ATOM 553 N N . ALA A 1 77 ? -2.282 4.478 13.762 1.00 98.00 77 ALA A N 1
ATOM 554 C CA . ALA A 1 77 ? -0.968 5.079 13.505 1.00 98.00 77 ALA A CA 1
ATOM 555 C C . ALA A 1 77 ? -0.250 4.410 12.320 1.00 98.00 77 ALA A C 1
ATOM 557 O O . ALA A 1 77 ? 0.199 5.099 11.409 1.00 98.00 77 ALA A O 1
ATOM 558 N N . VAL A 1 78 ? -0.220 3.073 12.297 1.00 98.19 78 VAL A N 1
ATOM 559 C CA . VAL A 1 78 ? 0.401 2.281 11.223 1.00 98.19 78 VAL A CA 1
ATOM 560 C C . VAL A 1 78 ? -0.320 2.508 9.896 1.00 98.19 78 VAL A C 1
ATOM 562 O O . VAL A 1 78 ? 0.324 2.757 8.884 1.00 98.19 78 VAL A O 1
ATOM 565 N N . LEU A 1 79 ? -1.656 2.499 9.905 1.00 98.12 79 LEU A N 1
ATOM 566 C CA . LEU A 1 79 ? -2.463 2.719 8.702 1.00 98.12 79 LEU A CA 1
ATOM 567 C C . LEU A 1 79 ? -2.320 4.140 8.147 1.00 98.12 79 LEU A C 1
ATOM 569 O O . LEU A 1 79 ? -2.313 4.310 6.934 1.00 98.12 79 LEU A O 1
ATOM 573 N N . ARG A 1 80 ? -2.147 5.153 9.006 1.00 98.44 80 ARG A N 1
ATOM 574 C CA . ARG A 1 80 ? -1.822 6.519 8.567 1.00 98.44 80 ARG A CA 1
ATOM 575 C C . ARG A 1 80 ? -0.416 6.628 7.990 1.00 98.44 80 ARG A C 1
ATOM 577 O O . ARG A 1 80 ? -0.255 7.282 6.970 1.00 98.44 80 ARG A O 1
ATOM 584 N N . ALA A 1 81 ? 0.577 5.998 8.615 1.00 98.56 81 ALA A N 1
ATOM 585 C CA . ALA A 1 81 ? 1.956 6.040 8.135 1.00 98.56 81 ALA A CA 1
ATOM 586 C C . ALA A 1 81 ? 2.097 5.340 6.774 1.00 98.56 81 ALA A C 1
ATOM 588 O O . ALA A 1 81 ? 2.558 5.948 5.812 1.00 98.56 81 ALA A O 1
ATOM 589 N N . ILE A 1 82 ? 1.622 4.095 6.673 1.00 98.19 82 ILE A N 1
ATOM 590 C CA . ILE A 1 82 ? 1.639 3.329 5.421 1.00 98.19 82 ILE A CA 1
ATOM 591 C C . ILE A 1 82 ? 0.753 3.992 4.374 1.00 98.19 82 ILE A C 1
ATOM 593 O O . ILE A 1 82 ? 1.188 4.202 3.248 1.00 98.19 82 ILE A O 1
ATOM 597 N N . GLY A 1 83 ? -0.475 4.353 4.746 1.00 98.25 8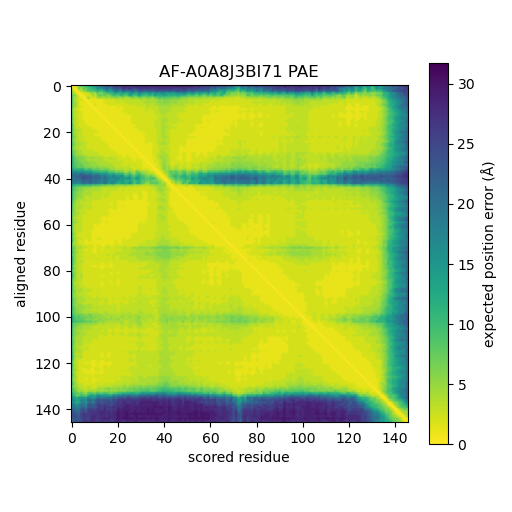3 GLY A N 1
ATOM 598 C CA . GLY A 1 83 ? -1.397 5.014 3.835 1.00 98.25 83 GLY A CA 1
ATOM 599 C C . GLY A 1 83 ? -0.841 6.335 3.307 1.00 98.25 83 GLY A C 1
ATOM 600 O O . GLY A 1 83 ? -0.944 6.603 2.116 1.00 98.25 83 GLY A O 1
ATOM 601 N N . GLY A 1 84 ? -0.192 7.127 4.162 1.00 98.44 84 GLY A N 1
ATOM 602 C CA . GLY A 1 84 ? 0.488 8.357 3.764 1.00 98.44 84 GLY A CA 1
ATOM 603 C C . GLY A 1 84 ? 1.639 8.098 2.794 1.00 98.44 84 GLY A C 1
ATOM 604 O O . GLY A 1 84 ? 1.720 8.766 1.769 1.00 98.44 84 GLY A O 1
ATOM 605 N N . ALA A 1 85 ? 2.483 7.099 3.063 1.00 98.25 85 ALA A N 1
ATOM 606 C CA . ALA A 1 85 ? 3.568 6.722 2.158 1.00 98.25 85 ALA A CA 1
ATOM 607 C C . ALA A 1 85 ? 3.045 6.262 0.784 1.00 98.25 85 ALA A C 1
ATOM 609 O O . ALA A 1 85 ? 3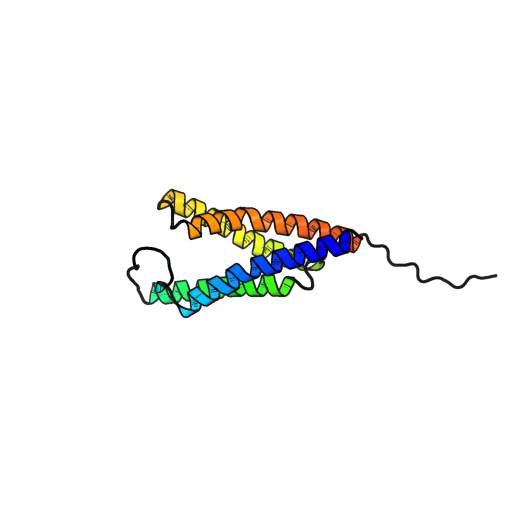.555 6.704 -0.242 1.00 98.25 85 ALA A O 1
ATOM 610 N N . ILE A 1 86 ? 1.991 5.438 0.760 1.00 98.25 86 ILE A N 1
ATOM 611 C CA . ILE A 1 86 ? 1.330 4.982 -0.473 1.00 98.25 86 ILE A CA 1
ATOM 612 C C . ILE A 1 86 ? 0.736 6.168 -1.242 1.00 98.25 86 ILE A C 1
ATOM 614 O O . ILE A 1 86 ? 0.956 6.298 -2.442 1.00 98.25 86 ILE A O 1
ATOM 618 N N . PHE A 1 87 ? 0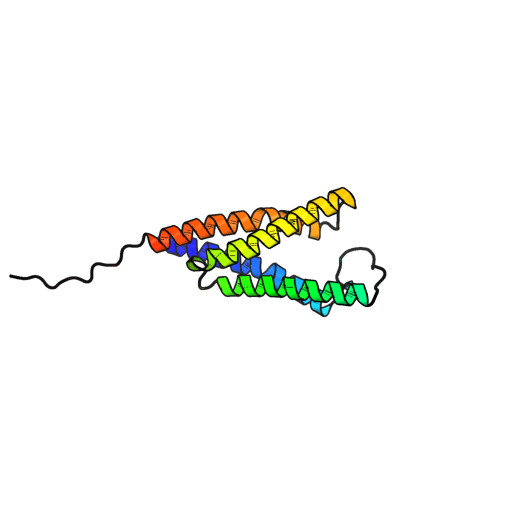.026 7.060 -0.550 1.00 98.56 87 PHE A N 1
ATOM 619 C CA . PHE A 1 87 ? -0.578 8.248 -1.151 1.00 98.56 87 PHE A CA 1
ATOM 620 C C . PHE A 1 87 ? 0.472 9.162 -1.790 1.00 98.56 87 PHE A C 1
ATOM 622 O O . PHE A 1 87 ? 0.313 9.594 -2.931 1.00 98.56 87 PHE A O 1
ATOM 629 N N . VAL A 1 88 ? 1.581 9.412 -1.085 1.00 98.56 88 VAL A N 1
ATOM 630 C CA . VAL A 1 88 ? 2.720 10.162 -1.632 1.00 98.56 88 VAL A CA 1
ATOM 631 C C . VAL A 1 88 ? 3.324 9.430 -2.832 1.00 98.56 88 VAL A C 1
ATOM 633 O O . VAL A 1 88 ? 3.626 10.074 -3.832 1.00 98.56 88 VAL A O 1
ATOM 636 N N . GLY A 1 89 ? 3.430 8.099 -2.792 1.00 97.56 89 GLY A N 1
ATOM 637 C CA . GLY A 1 89 ? 3.831 7.286 -3.945 1.00 97.56 89 GLY A CA 1
ATOM 638 C C . GLY A 1 89 ? 2.938 7.504 -5.173 1.00 97.56 89 GLY A C 1
ATOM 639 O O . GLY A 1 89 ? 3.449 7.729 -6.270 1.00 97.56 89 GLY A O 1
ATOM 640 N N . GLY A 1 90 ? 1.616 7.549 -4.983 1.00 97.75 90 GLY A N 1
ATOM 641 C CA . GLY A 1 90 ? 0.655 7.874 -6.040 1.00 97.75 90 GLY A CA 1
ATOM 642 C C . GLY A 1 90 ? 0.862 9.276 -6.626 1.00 97.75 90 GLY A C 1
ATOM 643 O O . GLY A 1 90 ? 0.852 9.445 -7.845 1.00 97.75 90 GLY A O 1
ATOM 644 N N . LEU A 1 91 ? 1.136 10.280 -5.784 1.00 98.44 91 LEU A N 1
ATOM 645 C CA . LEU A 1 91 ? 1.476 11.635 -6.246 1.00 98.44 91 LEU A CA 1
ATOM 646 C C . LEU A 1 91 ? 2.779 11.656 -7.052 1.00 98.44 91 LEU A C 1
ATOM 648 O O . LEU A 1 91 ? 2.850 12.308 -8.093 1.00 98.44 91 LEU A O 1
ATOM 652 N N . VAL A 1 92 ? 3.795 10.914 -6.606 1.00 98.00 92 VAL A N 1
ATOM 653 C CA . VAL A 1 92 ? 5.063 10.769 -7.332 1.00 98.00 92 VAL A CA 1
ATOM 654 C C . VAL A 1 92 ? 4.840 10.088 -8.684 1.00 98.00 92 VAL A C 1
ATOM 656 O O . VAL A 1 92 ? 5.457 10.492 -9.666 1.00 98.00 92 VAL A O 1
ATOM 659 N N . ARG A 1 93 ? 3.913 9.126 -8.790 1.00 96.62 93 ARG A N 1
ATOM 660 C CA . ARG A 1 93 ? 3.527 8.536 -10.083 1.00 96.62 93 ARG A CA 1
ATOM 661 C C . ARG A 1 93 ? 2.851 9.536 -11.015 1.00 96.62 93 ARG A C 1
ATOM 663 O O . ARG A 1 93 ? 3.160 9.533 -12.203 1.00 96.62 93 ARG A O 1
ATOM 670 N N . LEU A 1 94 ? 1.974 10.403 -10.504 1.00 97.44 94 LEU A N 1
ATOM 671 C CA . LEU A 1 94 ? 1.388 11.477 -11.315 1.00 97.44 94 LEU A CA 1
ATOM 672 C C . LEU A 1 94 ? 2.457 12.457 -11.807 1.00 97.44 94 LEU A C 1
ATOM 674 O O . LEU A 1 94 ? 2.451 12.831 -12.977 1.00 97.44 94 LEU A O 1
ATOM 678 N N . LEU A 1 95 ? 3.397 12.832 -10.935 1.00 97.69 95 LEU A N 1
ATOM 679 C CA . LEU A 1 95 ? 4.525 13.683 -11.305 1.00 97.69 95 LEU A CA 1
ATOM 680 C C . LEU A 1 95 ? 5.395 13.015 -12.379 1.00 97.69 95 LEU A C 1
ATOM 682 O O . LEU A 1 95 ? 5.703 13.640 -13.387 1.00 97.69 95 LEU A O 1
ATOM 686 N N . ALA A 1 96 ? 5.737 11.737 -12.208 1.00 96.62 96 ALA A N 1
ATOM 687 C CA . ALA A 1 96 ? 6.496 10.980 -13.198 1.00 96.62 96 ALA A CA 1
ATOM 688 C C . ALA A 1 96 ? 5.763 10.910 -14.547 1.00 96.62 96 ALA A C 1
ATOM 690 O O . ALA A 1 96 ? 6.389 11.106 -15.584 1.00 96.62 96 ALA A O 1
ATOM 691 N N . ALA A 1 97 ? 4.441 10.713 -14.541 1.00 96.50 97 ALA A N 1
ATOM 692 C CA . ALA A 1 97 ? 3.638 10.717 -15.760 1.00 96.50 97 ALA A CA 1
ATOM 693 C C . ALA A 1 97 ? 3.614 12.092 -16.450 1.00 96.50 97 ALA A C 1
ATOM 695 O O . ALA A 1 97 ? 3.660 12.172 -17.676 1.00 96.50 97 ALA A O 1
ATOM 696 N N . ALA A 1 98 ? 3.578 13.179 -15.675 1.00 97.19 98 ALA A N 1
ATOM 697 C CA . ALA A 1 98 ? 3.644 14.538 -16.206 1.00 97.19 98 ALA A CA 1
ATOM 698 C C . ALA A 1 98 ? 5.019 14.868 -16.815 1.00 97.19 98 ALA A C 1
ATOM 700 O O . ALA A 1 98 ? 5.089 15.606 -17.794 1.00 97.19 98 ALA A O 1
ATOM 701 N N . LEU A 1 99 ? 6.102 14.322 -16.252 1.00 97.69 99 LEU A N 1
ATOM 702 C CA . LEU A 1 99 ? 7.477 14.580 -16.696 1.00 97.69 99 LEU A CA 1
ATOM 703 C C . LEU A 1 99 ? 7.942 13.659 -17.833 1.00 97.69 99 LEU A C 1
ATOM 705 O O . LEU A 1 99 ? 8.732 14.080 -18.675 1.00 97.69 99 LEU A O 1
ATOM 709 N N . HIS A 1 100 ? 7.480 12.408 -17.853 1.00 95.94 100 HIS A N 1
ATOM 710 C CA . HIS A 1 100 ? 8.003 11.353 -18.731 1.00 95.94 100 HIS A CA 1
ATOM 711 C C . HIS A 1 100 ? 6.937 10.701 -19.624 1.00 95.94 100 HIS A C 1
ATOM 713 O O . HIS A 1 100 ? 7.255 9.803 -20.401 1.00 95.94 100 HIS A O 1
ATOM 719 N N . GLY A 1 101 ? 5.687 11.163 -19.549 1.00 94.44 101 GLY A N 1
ATOM 720 C CA . GLY A 1 101 ? 4.557 10.594 -20.279 1.00 94.44 101 GLY A CA 1
ATOM 721 C C . GLY A 1 101 ? 3.841 9.480 -19.511 1.00 94.44 101 GLY A C 1
ATOM 722 O O . GLY A 1 101 ? 4.320 8.969 -18.499 1.00 94.44 101 GLY A O 1
ATOM 723 N N . LEU A 1 102 ? 2.648 9.113 -19.986 1.00 93.44 102 LEU A N 1
ATOM 724 C CA . LEU A 1 102 ? 1.804 8.131 -19.305 1.00 93.44 102 LEU A CA 1
ATOM 725 C C . LEU A 1 102 ? 2.462 6.740 -19.282 1.00 93.44 102 LEU A C 1
ATOM 727 O O . LEU A 1 102 ? 2.851 6.235 -20.338 1.00 93.44 102 LEU A O 1
ATOM 731 N N . PRO A 1 103 ? 2.538 6.087 -18.107 1.00 92.75 103 PRO A N 1
ATOM 732 C CA . PRO A 1 103 ? 3.031 4.723 -18.011 1.00 92.75 103 PRO A CA 1
ATOM 733 C C . PRO A 1 103 ? 1.983 3.723 -18.521 1.00 92.75 103 PRO A C 1
ATOM 735 O O . PRO A 1 103 ? 0.841 4.076 -18.827 1.00 92.75 103 PRO A O 1
ATOM 738 N N . HIS A 1 104 ? 2.357 2.441 -18.551 1.00 94.00 104 HIS A N 1
ATOM 739 C CA . HIS A 1 104 ? 1.428 1.350 -18.848 1.00 94.00 104 HIS A CA 1
ATOM 740 C C . HIS A 1 104 ? 0.142 1.456 -17.992 1.00 94.00 104 HIS A C 1
ATOM 742 O O . HIS A 1 104 ? 0.247 1.758 -16.796 1.00 94.00 104 HIS A O 1
ATOM 748 N N . PRO A 1 105 ? -1.060 1.160 -18.537 1.00 94.19 105 PRO A N 1
ATOM 749 C CA . PRO A 1 105 ? -2.337 1.368 -17.843 1.00 94.19 105 PRO A CA 1
ATOM 750 C C . PRO A 1 105 ? -2.425 0.765 -16.438 1.00 94.19 105 PRO A C 1
ATOM 752 O O . PRO A 1 105 ? -3.056 1.352 -15.565 1.00 94.19 105 PRO A O 1
ATOM 755 N N . ILE A 1 106 ? -1.738 -0.354 -16.182 1.00 93.25 106 ILE A N 1
ATOM 756 C CA . ILE A 1 106 ? -1.691 -0.961 -14.843 1.00 93.25 106 ILE A CA 1
ATOM 757 C C . ILE A 1 106 ? -1.153 0.004 -13.774 1.00 93.25 106 ILE A C 1
ATOM 759 O O . ILE A 1 106 ? -1.681 0.046 -12.666 1.00 93.25 106 ILE A O 1
ATOM 763 N N . PHE A 1 107 ? -0.158 0.831 -14.110 1.00 94.38 107 PHE A N 1
ATOM 764 C CA . PHE A 1 107 ? 0.415 1.818 -13.194 1.00 94.38 107 PHE A CA 1
ATOM 765 C C . PHE A 1 107 ? -0.465 3.060 -13.057 1.00 94.38 107 PHE A C 1
ATOM 767 O O . PHE A 1 107 ? -0.463 3.690 -12.003 1.00 94.38 107 PHE A O 1
ATOM 774 N N . VAL A 1 108 ? -1.259 3.382 -14.081 1.00 95.25 108 VAL A N 1
ATOM 775 C CA . VAL A 1 108 ? -2.287 4.430 -13.998 1.00 95.25 108 VAL A CA 1
ATOM 776 C C 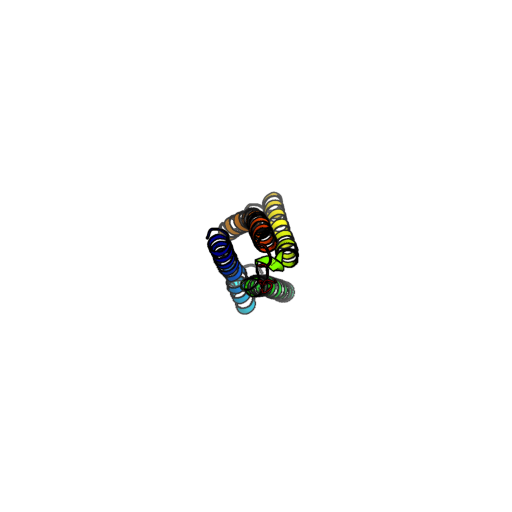. VAL A 1 108 ? -3.399 3.994 -13.041 1.00 95.25 108 VAL A C 1
ATOM 778 O O . VAL A 1 108 ? -3.776 4.746 -12.143 1.00 95.25 108 VAL A O 1
ATOM 781 N N . THR A 1 109 ? -3.882 2.754 -13.172 1.00 94.69 109 THR A N 1
ATOM 782 C CA . THR A 1 109 ? -4.853 2.172 -12.237 1.00 94.69 109 THR A CA 1
ATOM 783 C C . THR A 1 109 ? -4.276 2.085 -10.826 1.00 94.69 109 THR A C 1
ATOM 785 O O . THR A 1 109 ? -4.964 2.444 -9.872 1.00 94.69 109 THR A O 1
ATOM 788 N N . ALA A 1 110 ? -3.010 1.678 -10.681 1.00 94.94 110 ALA A N 1
ATOM 789 C CA . ALA A 1 110 ? -2.332 1.665 -9.389 1.00 94.94 110 ALA A CA 1
ATOM 790 C C . ALA A 1 110 ? -2.294 3.067 -8.765 1.00 94.94 110 ALA A C 1
ATOM 792 O O . ALA A 1 110 ? -2.742 3.221 -7.636 1.00 94.94 110 ALA A O 1
ATOM 793 N N . ALA A 1 111 ? -1.874 4.097 -9.506 1.00 96.50 111 ALA A N 1
ATOM 794 C CA . ALA A 1 111 ? -1.843 5.471 -9.004 1.00 96.50 111 ALA A CA 1
ATOM 795 C C . ALA A 1 111 ? -3.227 5.952 -8.528 1.00 96.50 111 ALA A C 1
ATOM 797 O O . ALA A 1 111 ? -3.341 6.555 -7.462 1.00 96.50 111 ALA A O 1
ATOM 798 N N . ALA A 1 112 ? -4.299 5.635 -9.262 1.00 96.75 112 ALA A N 1
ATOM 799 C CA . ALA A 1 112 ? -5.660 5.966 -8.836 1.00 96.75 112 ALA A CA 1
ATOM 800 C C . ALA A 1 112 ? -6.033 5.286 -7.504 1.00 96.75 112 ALA A C 1
ATOM 802 O O . ALA A 1 112 ? -6.589 5.927 -6.609 1.00 96.75 112 ALA A O 1
ATOM 803 N N . VAL A 1 113 ? -5.689 4.003 -7.345 1.00 96.94 113 VAL A N 1
ATOM 804 C CA . VAL A 1 113 ? -5.911 3.257 -6.096 1.00 96.94 113 VAL A CA 1
ATOM 805 C C . VAL A 1 113 ? -5.074 3.831 -4.953 1.00 96.94 113 VAL A C 1
ATOM 807 O O . VAL A 1 113 ? -5.590 4.008 -3.854 1.00 96.94 113 VAL A O 1
ATOM 810 N N . GLU A 1 114 ? -3.813 4.169 -5.196 1.00 98.06 114 GLU A N 1
ATOM 811 C CA . GLU A 1 114 ? -2.909 4.741 -4.194 1.00 98.06 114 GLU A CA 1
ATOM 812 C C . GLU A 1 114 ? -3.361 6.111 -3.694 1.00 98.06 114 GLU A C 1
ATOM 814 O O . GLU A 1 114 ? -3.127 6.450 -2.539 1.00 98.06 114 GLU A O 1
ATOM 819 N N . LEU A 1 115 ? -4.044 6.889 -4.531 1.00 98.25 115 LEU A N 1
ATOM 820 C CA . LEU A 1 115 ? -4.581 8.190 -4.143 1.00 98.25 115 LEU A CA 1
ATOM 821 C C . LEU A 1 115 ? -5.927 8.076 -3.417 1.00 98.25 115 LEU A C 1
ATOM 823 O O . LEU A 1 115 ? -6.201 8.859 -2.509 1.00 98.25 115 LEU A O 1
ATOM 827 N N . ALA A 1 116 ? -6.766 7.103 -3.784 1.00 98.00 116 ALA A N 1
ATOM 828 C CA . ALA A 1 116 ? -8.119 6.971 -3.244 1.00 98.00 116 ALA A CA 1
ATOM 829 C C . ALA A 1 116 ? -8.214 6.053 -2.013 1.00 98.00 116 ALA A C 1
ATOM 831 O O . ALA A 1 116 ? -8.928 6.359 -1.055 1.00 98.00 116 ALA A O 1
ATOM 832 N N . ALA A 1 117 ? -7.512 4.918 -2.013 1.00 97.38 117 ALA A N 1
ATOM 833 C CA . ALA A 1 117 ? -7.665 3.900 -0.978 1.00 97.38 117 ALA A CA 1
ATOM 834 C C . ALA A 1 117 ? -7.118 4.341 0.393 1.00 97.38 117 ALA A C 1
ATOM 836 O O . ALA A 1 117 ? -7.836 4.166 1.382 1.00 97.38 117 ALA A O 1
ATOM 837 N N . PRO A 1 118 ? -5.922 4.954 0.513 1.00 97.88 118 PRO A N 1
ATOM 838 C CA . PRO A 1 118 ? -5.418 5.412 1.804 1.00 97.88 118 PRO A CA 1
ATOM 839 C C . PRO A 1 118 ? -6.324 6.394 2.559 1.00 97.88 118 PRO A C 1
ATOM 841 O O . PRO A 1 118 ? -6.617 6.113 3.726 1.00 97.88 118 PRO A O 1
ATOM 844 N N . PRO A 1 119 ? -6.816 7.507 1.967 1.00 97.81 119 PRO A N 1
ATOM 845 C CA . PRO A 1 119 ? -7.690 8.423 2.697 1.00 97.81 119 PRO A CA 1
ATOM 846 C C . PRO A 1 119 ? -9.005 7.749 3.102 1.00 97.81 119 PRO A C 1
ATOM 848 O O . PRO A 1 119 ? -9.468 7.959 4.225 1.00 97.81 119 PRO A O 1
ATOM 851 N N . LEU A 1 120 ? -9.562 6.879 2.250 1.00 97.75 120 LEU A N 1
ATOM 852 C CA . LEU A 1 120 ? -10.766 6.110 2.564 1.00 97.75 120 LEU A CA 1
ATOM 853 C C . LEU A 1 120 ? -10.550 5.169 3.759 1.00 97.75 120 LEU A C 1
ATOM 855 O O . LEU A 1 120 ? -11.348 5.167 4.699 1.00 97.75 120 LEU A O 1
ATOM 859 N N . VAL A 1 121 ? -9.461 4.394 3.749 1.00 97.94 121 VAL A N 1
ATOM 860 C CA . VAL A 1 121 ? -9.112 3.460 4.831 1.00 97.94 121 VAL A CA 1
ATOM 861 C C . VAL A 1 121 ? -8.866 4.212 6.133 1.00 97.94 121 VAL A C 1
ATOM 863 O O . VAL A 1 121 ? -9.399 3.817 7.168 1.00 97.94 121 VAL A O 1
ATOM 866 N N . VAL A 1 122 ? -8.105 5.310 6.105 1.00 97.94 122 VAL A N 1
ATOM 867 C CA . VAL A 1 122 ? -7.814 6.117 7.301 1.00 97.94 122 VAL A CA 1
ATOM 868 C C . VAL A 1 122 ? -9.089 6.729 7.876 1.00 97.94 122 VAL A C 1
ATOM 870 O O . VAL A 1 122 ? -9.301 6.674 9.091 1.00 97.94 122 VAL A O 1
ATOM 873 N N . TRP A 1 123 ? -9.952 7.282 7.022 1.00 97.88 123 TRP A N 1
ATOM 874 C CA . TRP A 1 123 ? -11.231 7.839 7.446 1.00 97.88 123 TRP A CA 1
ATOM 875 C C . TRP A 1 123 ? -12.114 6.768 8.093 1.00 97.88 123 TRP A C 1
ATOM 877 O O . TRP A 1 123 ? -12.553 6.942 9.232 1.00 97.88 123 TRP A O 1
ATOM 887 N N . TRP A 1 124 ? -12.316 5.627 7.427 1.00 97.62 124 TRP A N 1
ATOM 888 C CA . TRP A 1 124 ? -13.161 4.549 7.945 1.00 97.62 124 TRP A CA 1
ATOM 889 C C . TRP A 1 124 ? -12.585 3.949 9.237 1.00 97.62 124 TRP A C 1
ATOM 891 O O . TRP A 1 124 ? -13.309 3.756 10.219 1.00 97.62 124 TRP A O 1
ATOM 901 N N . GLN A 1 125 ? -11.268 3.754 9.303 1.00 97.44 125 GLN A N 1
ATOM 902 C CA . GLN A 1 125 ? -10.573 3.327 10.517 1.00 97.44 125 GLN A CA 1
ATOM 903 C C . GLN A 1 125 ? -10.835 4.273 11.686 1.00 97.44 125 GLN A C 1
ATOM 905 O O . GLN A 1 125 ? -11.118 3.811 12.794 1.00 97.44 125 GLN A O 1
ATOM 910 N N . ALA A 1 126 ? -10.810 5.585 11.450 1.00 96.19 126 ALA A N 1
ATOM 911 C CA . ALA A 1 126 ? -11.115 6.564 12.481 1.00 96.19 126 ALA A CA 1
ATOM 912 C C . ALA A 1 126 ? -12.565 6.447 12.980 1.00 96.19 126 ALA A C 1
ATOM 914 O O . ALA A 1 126 ? -12.797 6.649 14.175 1.00 96.19 126 ALA A O 1
ATOM 915 N N . GLN A 1 127 ? -13.533 6.114 12.115 1.00 94.94 127 GLN A N 1
ATOM 916 C CA . GLN A 1 127 ? -14.920 5.864 12.534 1.00 94.94 127 GLN A CA 1
ATOM 917 C C . GLN A 1 127 ? -14.999 4.638 13.453 1.00 94.94 127 GLN A C 1
ATOM 919 O O . GLN A 1 127 ? -15.540 4.733 14.556 1.00 94.94 127 GLN A O 1
ATOM 924 N N . VAL A 1 128 ? -14.401 3.516 13.036 1.00 94.94 128 VAL A N 1
ATOM 925 C CA . VAL A 1 128 ? -14.391 2.259 13.806 1.00 94.94 128 VAL A CA 1
ATOM 926 C C . VAL A 1 128 ? -13.716 2.464 15.165 1.00 94.94 128 VAL A C 1
ATOM 928 O O . VAL A 1 128 ? -14.266 2.104 16.202 1.00 94.94 128 VAL A O 1
ATOM 931 N N . ALA A 1 129 ? -12.564 3.137 15.198 1.00 94.31 129 ALA A N 1
ATOM 932 C CA . ALA A 1 129 ? -11.838 3.414 16.435 1.00 94.31 129 ALA A CA 1
ATOM 933 C C . ALA A 1 129 ? -12.607 4.325 17.412 1.00 94.31 129 ALA A C 1
ATOM 935 O O . ALA A 1 129 ? -12.398 4.257 18.626 1.00 94.31 129 ALA A O 1
ATOM 936 N N . ARG A 1 130 ? -13.472 5.222 16.916 1.00 92.88 130 ARG A N 1
ATOM 937 C CA . ARG A 1 130 ? -14.349 6.035 17.777 1.00 92.88 130 ARG A CA 1
ATOM 938 C C . ARG A 1 130 ? -15.509 5.212 18.327 1.00 92.88 130 ARG A C 1
ATOM 940 O O . ARG A 1 130 ? -15.759 5.283 19.525 1.00 92.88 130 ARG A O 1
ATOM 947 N N . ALA A 1 131 ? -16.146 4.391 17.495 1.00 89.75 131 ALA A N 1
ATOM 948 C CA . ALA A 1 131 ? -17.245 3.526 17.918 1.00 89.75 131 ALA A CA 1
ATOM 949 C C . ALA A 1 131 ? -16.806 2.495 18.976 1.00 89.75 131 ALA A C 1
ATOM 951 O O . ALA A 1 131 ? -17.488 2.330 19.985 1.00 89.75 131 ALA A O 1
ATOM 952 N N . THR A 1 132 ? -15.615 1.903 18.827 1.00 88.50 132 THR A N 1
ATOM 953 C CA . THR A 1 132 ? -15.058 0.970 19.824 1.00 88.50 132 THR A CA 1
ATOM 954 C C . THR A 1 132 ? -14.773 1.645 21.175 1.00 88.50 132 THR A C 1
ATOM 956 O O . THR A 1 132 ? -14.951 1.022 22.216 1.00 88.50 132 THR A O 1
ATOM 959 N N . ARG A 1 133 ? -14.343 2.917 21.186 1.00 86.50 133 ARG A N 1
ATOM 960 C CA . ARG A 1 133 ? -14.082 3.678 22.426 1.00 86.50 133 ARG A CA 1
ATOM 961 C C . ARG A 1 133 ? -15.354 4.146 23.135 1.00 86.50 133 ARG A C 1
ATOM 963 O O . ARG A 1 133 ? -15.327 4.320 24.345 1.00 86.50 133 ARG A O 1
ATOM 970 N N . ALA A 1 134 ? -16.434 4.371 22.389 1.00 83.81 134 ALA A N 1
ATOM 971 C CA . ALA A 1 134 ? -17.709 4.838 22.928 1.00 83.81 134 ALA A CA 1
ATOM 972 C C . ALA A 1 134 ? -18.560 3.719 23.559 1.00 83.81 134 ALA A C 1
ATOM 974 O O . ALA A 1 134 ? -19.563 4.019 24.200 1.00 83.81 134 ALA A O 1
ATOM 975 N N . ALA A 1 135 ? -18.194 2.444 23.380 1.00 75.31 135 ALA A N 1
ATOM 976 C CA . ALA A 1 135 ? -18.893 1.330 24.009 1.00 75.31 135 ALA A CA 1
ATOM 977 C C . ALA A 1 135 ? -18.707 1.398 25.542 1.00 75.31 135 ALA A C 1
ATOM 979 O O . ALA A 1 135 ? -17.573 1.273 26.010 1.00 75.31 135 ALA A O 1
ATOM 980 N N . PRO A 1 136 ? -19.778 1.618 26.331 1.00 67.12 136 PRO A N 1
ATOM 981 C CA . PRO A 1 136 ? -19.654 1.785 27.774 1.00 67.12 136 PRO A CA 1
ATOM 982 C C . PRO A 1 136 ? -19.096 0.515 28.425 1.00 67.12 136 PRO A C 1
ATOM 984 O O . PRO A 1 136 ? -19.480 -0.600 28.061 1.00 67.12 136 PRO A O 1
ATOM 987 N N . ALA A 1 137 ? -18.213 0.682 29.415 1.00 62.44 137 ALA A N 1
ATOM 988 C CA . ALA A 1 137 ? -17.870 -0.397 30.333 1.00 62.44 137 ALA A CA 1
ATOM 989 C C . ALA A 1 137 ? -19.172 -0.845 31.008 1.00 62.44 137 ALA A C 1
ATOM 991 O O . ALA A 1 137 ? -19.833 -0.032 31.655 1.00 62.44 137 ALA A O 1
ATOM 992 N N . MET A 1 138 ? -19.583 -2.100 30.805 1.00 62.69 138 MET A N 1
ATOM 993 C CA . MET A 1 138 ? -20.746 -2.644 31.506 1.00 62.69 138 MET A CA 1
ATOM 994 C C . MET A 1 138 ? -20.570 -2.384 33.009 1.00 62.69 138 MET A C 1
ATOM 996 O O . MET A 1 138 ? -19.528 -2.771 33.547 1.00 62.69 138 MET A O 1
ATOM 1000 N N . PRO A 1 139 ? -21.543 -1.752 33.692 1.00 63.31 139 PRO A N 1
ATOM 1001 C CA . PRO A 1 139 ? -21.517 -1.671 35.140 1.00 63.31 139 PRO A CA 1
ATOM 1002 C C . PRO A 1 139 ? -21.517 -3.104 35.669 1.00 63.31 139 PRO A C 1
ATOM 1004 O O . PRO A 1 139 ? -22.473 -3.850 35.454 1.00 63.31 139 PRO A O 1
ATOM 1007 N N . ILE A 1 140 ? -20.424 -3.518 36.309 1.00 66.38 140 ILE A N 1
ATOM 1008 C CA . ILE A 1 140 ? -20.407 -4.761 37.075 1.00 66.38 140 ILE A CA 1
ATOM 1009 C C . ILE A 1 140 ? -21.402 -4.526 38.209 1.00 66.38 140 ILE A C 1
ATOM 1011 O O . ILE A 1 140 ? -21.178 -3.660 39.053 1.00 66.38 140 ILE A O 1
ATOM 1015 N N . GLY A 1 141 ? -22.545 -5.211 38.148 1.00 65.31 141 GLY A N 1
ATOM 1016 C CA . GLY A 1 141 ? -23.628 -5.055 39.109 1.00 65.31 141 GLY A CA 1
ATOM 1017 C C . GLY A 1 141 ? -23.104 -5.173 40.536 1.00 65.31 141 GLY A C 1
ATOM 1018 O O . GLY A 1 141 ? -22.538 -6.198 40.912 1.00 65.31 141 GLY A O 1
ATOM 1019 N N . GLY A 1 142 ? -23.282 -4.114 41.323 1.00 62.25 142 GLY A N 1
ATOM 1020 C CA . GLY A 1 142 ? -23.123 -4.188 42.768 1.00 62.25 142 GLY A CA 1
ATOM 1021 C C . GLY A 1 142 ? -24.325 -4.935 43.350 1.00 62.25 142 GLY A C 1
ATOM 1022 O O . GLY A 1 142 ? -25.457 -4.563 43.028 1.00 62.25 142 GLY A O 1
ATOM 1023 N N . PRO A 1 143 ? -24.137 -5.978 44.176 1.00 68.06 143 PRO A N 1
ATOM 1024 C CA . PRO A 1 143 ? -25.253 -6.560 44.900 1.00 68.06 143 PRO A CA 1
ATOM 1025 C C . PRO A 1 143 ? -25.787 -5.532 45.905 1.00 68.06 143 PRO A C 1
ATOM 1027 O O . PRO A 1 143 ? -25.029 -4.907 46.651 1.00 68.06 143 PRO A O 1
ATOM 1030 N N . GLY A 1 144 ? -27.103 -5.326 45.853 1.00 64.75 144 GLY A N 1
ATOM 1031 C CA . GLY A 1 144 ? -27.831 -4.355 46.656 1.00 64.75 144 GLY A CA 1
ATOM 1032 C C . GLY A 1 144 ? -27.738 -4.618 48.158 1.00 64.75 144 GLY A C 1
ATOM 1033 O O . GLY A 1 144 ? -27.720 -5.760 48.610 1.00 64.75 144 GLY A O 1
ATOM 1034 N N . ARG A 1 145 ? -27.714 -3.522 48.917 1.00 54.69 145 ARG A N 1
ATOM 1035 C CA . ARG A 1 145 ? -28.166 -3.469 50.315 1.00 54.69 145 ARG A CA 1
ATOM 1036 C C . ARG A 1 145 ? -29.653 -3.093 50.314 1.00 54.69 145 ARG A C 1
ATOM 1038 O O . ARG A 1 145 ? -30.069 -2.350 49.421 1.00 54.69 145 ARG A O 1
ATOM 1045 N N . PRO A 1 146 ? -30.454 -3.625 51.243 1.00 64.38 146 PRO A N 1
ATOM 1046 C CA . PRO A 1 146 ? -30.454 -3.135 52.627 1.00 64.38 146 PRO A CA 1
ATOM 1047 C C . PRO A 1 146 ? -29.840 -4.113 53.626 1.00 64.38 146 PRO A C 1
ATOM 1049 O O . PRO A 1 146 ? -30.164 -5.318 53.552 1.00 64.38 146 PRO A O 1
#

Radius of gyration: 20.56 Å; Cα contacts (8 Å, |Δi|>4): 132; chains: 1; bounding box: 53×28×77 Å

Solvent-accessible surface area (backbone atoms only — not comparable to full-atom values): 7934 Å² total; per-residue (Å²): 117,66,65,65,54,54,44,52,52,50,30,51,50,42,40,58,60,14,49,51,34,33,52,55,12,50,49,31,47,74,49,32,71,78,66,55,84,71,82,85,70,91,84,45,74,67,55,42,52,54,50,27,51,52,18,46,52,40,19,49,53,11,51,53,42,44,66,31,33,94,46,44,59,75,31,56,68,60,47,45,52,54,24,49,54,41,28,51,49,18,52,51,48,54,50,46,28,73,75,73,46,81,66,59,66,71,58,52,54,46,28,53,47,27,55,50,48,30,60,51,51,46,53,51,38,53,52,43,34,48,52,66,67,66,56,74,80,77,78,79,79,74,84,81,81,135

Foldseek 3Di:
DVLVVLLLVLLVLLLVVLCVLLVQLVCCLVCFQVPFPDDRDPDDPVSRVVSNVVSPVSNVLSVLSNVCSVPLLPCLVVLLVSLVVLLVVLVVQVVCCVVPNHDDVVVVVSSVCSNPVSVVSNVSSVVSNVVVVPPDDPPPDDPDDD

InterPro domains:
  IPR025597 Protein of unknown function DUF4345 [PF14248] (10-125)